Protein AF-A0A7T7UU36-F1 (afdb_monomer_lite)

Foldseek 3Di:
DPPPADAQGKDKDWAFWFDDPNRTDPVVVVVQVVVVVVQKDWPDKDKDFDPDDPDDQWDQDPDDRDTDGGTGMIMITMITRHDD

Radius of gyration: 16.65 Å; chains: 1; bounding box: 33×21×50 Å

Structure (mmCIF, N/CA/C/O backbone):
data_AF-A0A7T7UU36-F1
#
_entry.id   AF-A0A7T7UU36-F1
#
loop_
_atom_site.group_PDB
_atom_site.id
_atom_site.type_symbol
_atom_site.label_atom_id
_atom_site.label_alt_id
_atom_site.label_comp_id
_atom_site.label_asym_id
_atom_site.label_entity_id
_atom_site.label_seq_id
_atom_site.pdbx_PDB_ins_code
_atom_site.Cartn_x
_atom_site.Cartn_y
_atom_site.Cartn_z
_atom_site.occupancy
_atom_site.B_iso_or_equiv
_atom_site.auth_seq_id
_atom_site.auth_comp_id
_atom_site.auth_asym_id
_atom_site.auth_atom_id
_atom_site.pdbx_PDB_model_num
ATOM 1 N N . MET A 1 1 ? -4.565 -9.562 14.284 1.00 60.34 1 MET A N 1
ATOM 2 C CA . MET A 1 1 ? -3.675 -8.423 14.624 1.00 60.34 1 MET A CA 1
ATOM 3 C C . MET A 1 1 ? -3.593 -8.083 16.126 1.00 60.34 1 MET A C 1
ATOM 5 O O . MET A 1 1 ? -2.974 -7.085 16.488 1.00 60.34 1 MET A O 1
ATOM 9 N N . ASN A 1 2 ? -4.178 -8.881 17.035 1.00 61.28 2 ASN A N 1
ATOM 10 C CA . ASN A 1 2 ? -4.465 -8.420 18.404 1.00 61.28 2 ASN A CA 1
ATOM 11 C C . ASN A 1 2 ? -3.261 -8.130 19.308 1.00 61.28 2 ASN A C 1
ATOM 13 O O . ASN A 1 2 ? -3.418 -7.357 20.245 1.00 61.28 2 ASN A O 1
ATOM 17 N N . LYS A 1 3 ? -2.069 -8.655 18.996 1.00 71.62 3 LYS A N 1
ATOM 18 C CA . LYS A 1 3 ? -0.836 -8.378 19.756 1.00 71.62 3 LYS A CA 1
ATOM 19 C C . LYS A 1 3 ? 0.175 -7.471 19.039 1.00 71.62 3 LYS A C 1
ATOM 21 O O . LYS A 1 3 ? 1.115 -7.025 19.679 1.00 71.62 3 LYS A O 1
ATOM 26 N N . CYS A 1 4 ? 0.007 -7.204 17.740 1.00 81.50 4 CYS A N 1
ATOM 27 C CA . CYS A 1 4 ? 1.016 -6.500 16.930 1.00 81.50 4 CYS A CA 1
ATOM 28 C C . CYS A 1 4 ? 0.738 -5.0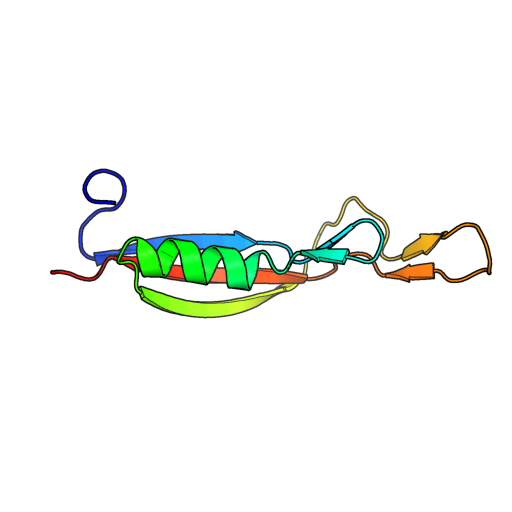00 16.763 1.00 81.50 4 CYS A C 1
ATOM 30 O O . CYS A 1 4 ? 1.667 -4.241 16.516 1.00 81.50 4 CYS A O 1
ATOM 32 N N . LEU A 1 5 ? -0.523 -4.573 16.895 1.00 89.94 5 LEU A N 1
ATOM 33 C CA . LEU A 1 5 ? -0.926 -3.168 16.819 1.00 89.94 5 LEU A CA 1
ATOM 34 C C . LEU A 1 5 ? -1.878 -2.854 17.979 1.00 89.94 5 LEU A C 1
ATOM 36 O O . LEU A 1 5 ? -2.841 -3.597 18.216 1.00 89.94 5 LEU A O 1
ATOM 40 N N . SER A 1 6 ? -1.581 -1.787 18.724 1.00 90.56 6 SER A N 1
ATOM 41 C CA . SER A 1 6 ? -2.406 -1.304 19.836 1.00 90.56 6 SER A CA 1
ATOM 42 C C . SER A 1 6 ? -3.786 -0.857 19.348 1.00 90.56 6 SER A C 1
ATOM 44 O O . SER A 1 6 ? -3.978 -0.565 18.166 1.00 90.56 6 SER A O 1
ATOM 46 N N . LYS A 1 7 ? -4.771 -0.820 20.253 1.00 89.12 7 LYS A N 1
ATOM 47 C CA . LYS A 1 7 ? -6.097 -0.274 19.936 1.00 89.12 7 LYS A CA 1
ATOM 48 C C . LYS A 1 7 ? -5.964 1.197 19.530 1.00 89.12 7 LYS A C 1
ATOM 50 O O . LYS A 1 7 ? -5.168 1.912 20.139 1.00 89.12 7 LYS A O 1
ATOM 55 N N . ASN A 1 8 ? -6.673 1.612 18.480 1.00 90.75 8 ASN A N 1
ATOM 56 C CA . ASN A 1 8 ? -6.533 2.920 17.827 1.00 90.75 8 ASN A CA 1
ATOM 57 C C . ASN A 1 8 ? -5.121 3.209 17.277 1.00 90.75 8 ASN A C 1
ATOM 59 O O . ASN A 1 8 ? -4.812 4.345 16.915 1.00 90.75 8 ASN A O 1
ATOM 63 N N . GLY A 1 9 ? -4.260 2.189 17.194 1.00 93.06 9 GLY A N 1
ATOM 64 C CA . GLY A 1 9 ? -2.929 2.288 16.614 1.00 93.06 9 GLY A CA 1
ATOM 65 C C . GLY A 1 9 ? -2.983 2.435 15.096 1.00 93.06 9 GLY A C 1
ATOM 66 O O . GLY A 1 9 ? -3.888 1.921 14.435 1.00 93.06 9 GLY A O 1
ATOM 67 N N . TYR A 1 10 ? -1.984 3.118 14.543 1.00 95.69 10 TYR A N 1
ATOM 68 C CA . TYR A 1 10 ? -1.858 3.338 13.107 1.00 95.69 10 TYR A CA 1
ATOM 69 C C . TYR A 1 10 ? -0.743 2.487 12.509 1.00 95.69 10 TYR A C 1
ATOM 71 O O . TYR A 1 10 ? 0.322 2.325 13.104 1.00 95.69 10 TYR A O 1
ATOM 79 N N . LEU A 1 11 ? -0.985 1.989 11.301 1.00 95.81 11 LEU A N 1
ATOM 80 C CA . LEU A 1 11 ? 0.010 1.353 10.450 1.00 95.81 11 LEU A CA 1
ATOM 81 C C . LEU A 1 11 ? 0.208 2.230 9.215 1.00 95.81 11 LEU A C 1
ATOM 83 O O . LEU A 1 11 ? -0.747 2.527 8.502 1.00 95.81 11 LEU A O 1
ATOM 87 N N . ILE A 1 12 ? 1.452 2.632 8.966 1.00 97.25 12 ILE A N 1
ATOM 88 C CA . ILE A 1 12 ? 1.838 3.374 7.766 1.00 97.25 12 ILE A CA 1
ATOM 89 C C . ILE A 1 12 ? 2.720 2.466 6.925 1.00 97.25 12 ILE A C 1
ATOM 91 O O . ILE A 1 12 ? 3.754 1.993 7.395 1.00 97.25 12 ILE A O 1
ATOM 95 N N . MET A 1 13 ? 2.324 2.243 5.678 1.00 97.25 13 MET A N 1
ATOM 96 C CA . MET A 1 13 ? 3.100 1.475 4.711 1.00 97.25 13 MET A CA 1
ATOM 97 C C . MET A 1 13 ? 3.452 2.345 3.515 1.00 97.25 13 MET A C 1
ATOM 99 O O . MET A 1 13 ? 2.620 3.096 3.018 1.00 97.25 13 MET A O 1
ATOM 103 N N . THR A 1 14 ? 4.689 2.222 3.042 1.00 96.75 14 THR A N 1
ATOM 104 C CA . THR A 1 14 ? 5.117 2.754 1.744 1.00 96.75 14 THR A CA 1
ATOM 105 C C . THR A 1 14 ? 5.301 1.570 0.809 1.00 96.75 14 THR A C 1
ATOM 107 O O . THR A 1 14 ? 6.143 0.713 1.071 1.00 96.75 14 THR A O 1
ATOM 110 N N . VAL A 1 15 ? 4.494 1.487 -0.247 1.00 96.25 15 VAL A N 1
ATOM 111 C CA . VAL A 1 15 ? 4.488 0.357 -1.185 1.00 96.25 15 VAL A CA 1
ATOM 112 C C . VAL A 1 15 ? 4.678 0.833 -2.620 1.00 96.25 15 VAL A C 1
ATOM 114 O O . VAL A 1 15 ? 4.144 1.860 -3.039 1.00 96.25 15 VAL A O 1
ATOM 117 N N . GLY A 1 16 ? 5.459 0.078 -3.389 1.00 92.88 16 GLY A N 1
ATOM 118 C CA . GLY A 1 16 ? 5.743 0.368 -4.790 1.00 92.88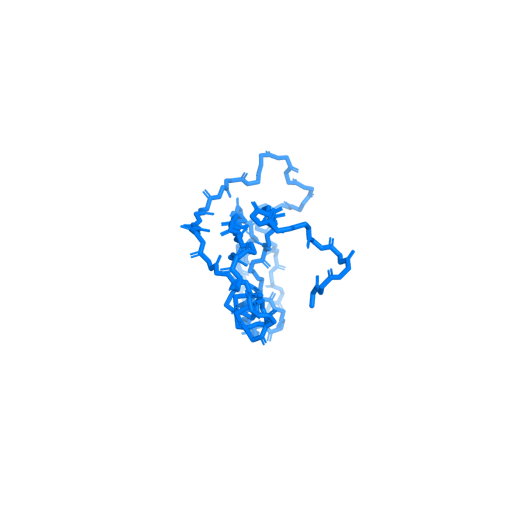 16 GLY A CA 1
ATOM 119 C C . GLY A 1 16 ? 5.003 -0.585 -5.721 1.00 92.88 16 GLY A C 1
ATOM 120 O O . GLY A 1 16 ? 5.245 -1.791 -5.695 1.00 92.88 16 GLY A O 1
ATOM 121 N N . ASN A 1 17 ? 4.163 -0.039 -6.598 1.00 92.31 17 ASN A N 1
ATOM 122 C CA . ASN A 1 17 ? 3.584 -0.794 -7.706 1.00 92.31 17 ASN A CA 1
ATOM 123 C C . ASN A 1 17 ? 4.617 -0.954 -8.816 1.00 92.31 17 ASN A C 1
ATOM 125 O O . ASN A 1 17 ? 5.159 0.030 -9.320 1.00 92.31 17 ASN A O 1
ATOM 129 N N . ARG A 1 18 ? 4.878 -2.192 -9.232 1.00 88.12 18 ARG A N 1
ATOM 130 C CA . ARG A 1 18 ? 5.885 -2.487 -10.259 1.00 88.12 18 ARG A CA 1
ATOM 131 C C . ARG A 1 18 ? 5.347 -3.445 -11.303 1.00 88.12 18 ARG A C 1
ATOM 133 O O . ARG A 1 18 ? 4.382 -4.156 -11.059 1.00 88.12 18 ARG A O 1
ATOM 140 N N . SER A 1 19 ? 5.997 -3.470 -12.458 1.00 86.31 19 SER A N 1
ATOM 141 C CA . SER A 1 19 ? 5.767 -4.504 -13.464 1.00 86.31 19 SER A CA 1
ATOM 142 C C . SER A 1 19 ? 7.005 -5.382 -13.561 1.00 86.31 19 SER A C 1
ATOM 144 O O . SER A 1 19 ? 8.119 -4.860 -13.612 1.00 86.31 19 SER A O 1
ATOM 146 N N . VAL A 1 20 ? 6.810 -6.696 -13.568 1.00 83.75 20 VAL A N 1
ATOM 147 C CA . VAL A 1 20 ? 7.861 -7.699 -13.789 1.00 83.75 20 VAL A CA 1
ATOM 148 C C . VAL A 1 20 ? 7.395 -8.556 -14.954 1.00 83.75 20 VAL A C 1
ATOM 150 O O . VAL A 1 20 ? 6.255 -9.007 -14.944 1.00 83.75 20 VAL A O 1
ATOM 153 N N . ASP A 1 21 ? 8.227 -8.698 -15.985 1.00 82.62 21 ASP A N 1
ATOM 154 C CA . ASP A 1 21 ? 7.898 -9.445 -17.209 1.00 82.62 21 ASP A CA 1
ATOM 155 C C . ASP A 1 21 ? 6.542 -9.061 -17.824 1.00 82.62 21 ASP A C 1
ATOM 157 O O . ASP A 1 21 ? 5.731 -9.904 -18.190 1.00 82.62 21 ASP A O 1
ATOM 161 N N . ALA A 1 22 ? 6.285 -7.751 -17.912 1.00 79.38 22 ALA A N 1
ATOM 162 C CA . ALA A 1 22 ? 5.028 -7.159 -18.389 1.00 79.38 22 ALA A CA 1
ATOM 163 C C . ALA A 1 22 ? 3.773 -7.474 -17.545 1.00 79.38 22 ALA A C 1
ATOM 165 O O . ALA A 1 22 ? 2.682 -7.019 -17.885 1.00 79.38 22 ALA A O 1
ATOM 166 N N . VAL A 1 23 ? 3.915 -8.160 -16.409 1.00 86.75 23 VAL A N 1
ATOM 167 C CA . VAL A 1 23 ? 2.833 -8.384 -15.447 1.00 86.75 23 VAL A CA 1
ATOM 168 C C . VAL A 1 23 ? 2.874 -7.299 -14.375 1.00 86.75 23 VAL A C 1
ATOM 170 O O . VAL A 1 23 ? 3.872 -7.141 -13.665 1.00 86.75 23 VAL A O 1
ATOM 173 N N . ARG A 1 24 ? 1.779 -6.542 -14.242 1.00 88.06 24 ARG A N 1
ATOM 174 C CA . ARG A 1 24 ? 1.621 -5.539 -13.182 1.00 88.06 24 ARG A CA 1
ATOM 175 C C . ARG A 1 24 ? 1.414 -6.237 -11.838 1.00 88.06 24 ARG A C 1
ATOM 177 O O . ARG A 1 24 ? 0.544 -7.087 -11.706 1.00 88.06 24 ARG A O 1
ATOM 184 N N . GLN A 1 25 ? 2.177 -5.820 -10.837 1.00 91.56 25 GLN A N 1
ATOM 185 C CA . GLN A 1 25 ? 2.033 -6.198 -9.433 1.00 91.56 25 GLN A CA 1
ATOM 186 C C . GLN A 1 25 ? 1.409 -5.004 -8.682 1.00 91.56 25 GLN A C 1
ATOM 188 O O . GLN A 1 25 ? 2.133 -4.046 -8.379 1.00 91.56 25 GLN A O 1
ATOM 193 N N . PRO A 1 26 ? 0.081 -5.003 -8.441 1.00 95.19 26 PRO A N 1
ATOM 194 C CA . PRO A 1 26 ? -0.623 -3.940 -7.721 1.00 95.19 26 PRO A CA 1
ATOM 195 C C . PRO A 1 26 ? -0.479 -4.147 -6.206 1.00 95.19 26 PRO A C 1
ATOM 197 O O . PRO A 1 26 ? -1.392 -4.601 -5.522 1.00 95.19 26 PRO A O 1
ATOM 200 N N . LEU A 1 27 ? 0.725 -3.899 -5.685 1.00 96.25 27 LEU A N 1
ATOM 201 C CA . LEU A 1 27 ? 1.049 -4.151 -4.282 1.00 96.25 27 LEU A CA 1
ATOM 202 C C . LEU A 1 27 ? 0.208 -3.295 -3.327 1.00 96.25 27 LEU A C 1
ATOM 204 O O . LEU A 1 27 ? -0.059 -3.728 -2.209 1.00 96.25 27 LEU A O 1
ATOM 208 N N . ASP A 1 28 ? -0.208 -2.105 -3.755 1.00 97.19 28 ASP A N 1
ATOM 209 C CA . ASP A 1 28 ? -1.145 -1.271 -3.007 1.00 97.19 28 ASP A CA 1
ATOM 210 C C . ASP A 1 28 ? -2.488 -1.967 -2.783 1.00 97.19 28 ASP A C 1
ATOM 212 O O . ASP A 1 28 ? -2.908 -2.105 -1.637 1.00 97.19 28 ASP A O 1
ATOM 216 N N . ASP A 1 29 ? -3.117 -2.449 -3.851 1.00 97.81 29 ASP A N 1
ATOM 217 C CA . ASP A 1 29 ? -4.432 -3.088 -3.786 1.00 97.81 29 ASP A CA 1
ATOM 218 C C . ASP A 1 29 ? -4.361 -4.407 -2.997 1.00 97.81 29 ASP A C 1
ATOM 220 O O . ASP A 1 29 ? -5.176 -4.635 -2.106 1.00 97.81 29 ASP A O 1
ATOM 224 N N . ILE A 1 30 ? -3.310 -5.208 -3.218 1.00 97.50 30 ILE A N 1
ATOM 225 C CA . ILE A 1 30 ? -3.048 -6.441 -2.453 1.00 97.50 30 ILE A CA 1
ATOM 226 C C . ILE A 1 30 ? -2.866 -6.139 -0.957 1.00 97.50 30 ILE A C 1
ATOM 228 O O . ILE A 1 30 ? -3.379 -6.861 -0.104 1.00 97.50 30 ILE A O 1
ATOM 232 N N . SER A 1 31 ? -2.133 -5.073 -0.614 1.00 97.75 31 SER A N 1
ATOM 233 C CA . SER A 1 31 ? -1.913 -4.700 0.790 1.00 97.75 31 SER A CA 1
ATOM 234 C C . SER A 1 31 ? -3.204 -4.241 1.464 1.00 97.75 31 SER A C 1
ATOM 236 O O . SER A 1 31 ? -3.420 -4.565 2.630 1.00 97.75 31 SER A O 1
ATOM 238 N N . ILE A 1 32 ? -4.055 -3.504 0.742 1.00 98.25 32 ILE A N 1
ATOM 239 C CA . ILE A 1 32 ? -5.370 -3.075 1.233 1.00 98.25 32 ILE A CA 1
ATOM 240 C C . ILE A 1 32 ? -6.239 -4.292 1.527 1.00 98.25 32 ILE A C 1
ATOM 242 O O . ILE A 1 32 ? -6.690 -4.434 2.660 1.00 98.25 32 ILE A O 1
ATOM 246 N N . GLU A 1 33 ? -6.381 -5.203 0.565 1.00 98.19 33 GLU A N 1
ATOM 247 C CA . GLU A 1 33 ? -7.188 -6.416 0.719 1.00 98.19 33 GLU A CA 1
ATOM 248 C C . GLU A 1 33 ? -6.751 -7.243 1.939 1.00 98.19 33 GLU A C 1
ATOM 250 O O . GLU A 1 33 ? -7.566 -7.602 2.793 1.00 98.19 33 GLU A O 1
ATOM 255 N N . ILE A 1 34 ? -5.442 -7.489 2.075 1.00 96.38 34 ILE A N 1
ATOM 256 C CA . ILE A 1 34 ? -4.897 -8.256 3.199 1.00 96.38 34 ILE A CA 1
ATOM 257 C C . ILE A 1 34 ? -5.190 -7.553 4.528 1.00 96.38 34 ILE A C 1
ATOM 259 O O . ILE A 1 34 ? -5.646 -8.198 5.471 1.00 96.38 34 ILE A O 1
ATOM 263 N N . LEU A 1 35 ? -4.938 -6.249 4.642 1.00 95.31 35 LEU A N 1
ATOM 264 C CA . LEU A 1 35 ? -5.094 -5.541 5.915 1.00 95.31 35 LEU A CA 1
ATOM 265 C C . LEU A 1 35 ? -6.555 -5.349 6.319 1.00 95.31 35 LEU A C 1
ATOM 267 O O . LEU A 1 35 ? -6.865 -5.460 7.508 1.00 95.31 35 LEU A O 1
ATOM 271 N N . GLU A 1 36 ? -7.448 -5.139 5.356 1.00 95.12 36 GLU A N 1
ATOM 272 C CA . GLU A 1 36 ? -8.890 -5.100 5.603 1.00 95.12 36 GLU A CA 1
ATOM 273 C C . GLU A 1 36 ? -9.406 -6.464 6.073 1.00 95.12 36 GLU A C 1
ATOM 275 O O . GLU A 1 36 ? -10.131 -6.531 7.068 1.00 95.12 36 GLU A O 1
ATOM 280 N N . SER A 1 37 ? -8.936 -7.566 5.471 1.00 94.56 37 SER A N 1
ATOM 281 C CA . SER A 1 37 ? -9.261 -8.928 5.935 1.00 94.56 37 SER A CA 1
ATOM 282 C C . SER A 1 37 ? -8.771 -9.219 7.364 1.00 94.56 37 SER A C 1
ATOM 284 O O . SER A 1 37 ? -9.312 -10.080 8.058 1.00 94.56 37 SER A O 1
ATOM 286 N N . LEU A 1 38 ? -7.761 -8.475 7.833 1.00 92.06 38 LEU A N 1
ATOM 287 C CA . LEU A 1 38 ? -7.196 -8.567 9.181 1.00 92.06 38 LEU A CA 1
ATOM 288 C C . LEU A 1 38 ? -7.843 -7.598 10.186 1.00 92.06 38 LEU A C 1
ATOM 290 O O . LEU A 1 38 ? -7.398 -7.546 11.340 1.00 92.06 38 LEU A O 1
ATOM 294 N N . GLY A 1 39 ? -8.875 -6.858 9.767 1.00 91.69 39 GLY A N 1
ATOM 295 C CA . GLY A 1 39 ? -9.653 -5.947 10.609 1.00 91.69 39 GLY A CA 1
ATOM 296 C C . GLY A 1 39 ? -9.073 -4.537 10.741 1.00 91.69 39 GLY A C 1
ATOM 297 O O . GLY A 1 39 ? -9.462 -3.800 11.645 1.00 91.69 39 GLY A O 1
ATOM 298 N N . LEU A 1 40 ? -8.125 -4.140 9.886 1.00 94.44 40 LEU A N 1
ATOM 299 C CA . LEU A 1 40 ? -7.681 -2.748 9.825 1.00 94.44 40 LEU A CA 1
ATOM 300 C C . LEU A 1 40 ? -8.536 -1.967 8.833 1.00 94.44 40 LEU A C 1
ATOM 302 O O . LEU A 1 40 ? -8.938 -2.478 7.795 1.00 94.44 40 LEU A O 1
ATOM 306 N N . LYS A 1 41 ? -8.751 -0.686 9.120 1.00 95.44 41 LYS A N 1
ATOM 307 C CA . LYS A 1 41 ? -9.474 0.219 8.230 1.00 95.44 41 LYS A CA 1
ATOM 308 C C . LYS A 1 41 ? -8.498 1.111 7.479 1.00 95.44 41 LYS A C 1
ATOM 310 O O . LYS A 1 41 ? -7.658 1.758 8.111 1.00 95.44 41 LYS A O 1
ATOM 315 N N . LEU A 1 42 ? -8.625 1.185 6.155 1.00 97.25 42 LEU A N 1
ATOM 316 C CA . LEU A 1 42 ? -7.898 2.168 5.359 1.00 97.25 42 LEU A CA 1
ATOM 317 C C . LEU A 1 42 ? -8.406 3.578 5.699 1.00 97.25 42 LEU A C 1
ATOM 319 O O . LEU A 1 42 ? -9.590 3.884 5.568 1.00 97.25 42 LEU A O 1
ATOM 323 N N . VAL A 1 43 ? -7.499 4.437 6.152 1.00 97.62 43 VAL A N 1
ATOM 324 C CA . VAL A 1 43 ? -7.770 5.843 6.486 1.00 97.62 43 VAL A CA 1
ATOM 325 C C . VAL A 1 43 ? -7.412 6.747 5.315 1.00 97.62 43 VAL A C 1
ATOM 327 O O . VAL A 1 43 ? -8.134 7.696 5.025 1.00 97.62 43 VAL A O 1
ATOM 330 N N . SER A 1 44 ? -6.285 6.481 4.652 1.00 97.69 44 SER A N 1
ATOM 331 C CA . SER A 1 44 ? -5.827 7.289 3.523 1.00 97.69 44 SER A CA 1
ATOM 332 C C . SER A 1 44 ? -4.905 6.507 2.592 1.00 97.69 44 SER A C 1
ATOM 334 O O . SER A 1 44 ? -4.141 5.645 3.033 1.00 97.69 44 SER A O 1
ATOM 336 N N . LYS A 1 45 ? -4.966 6.851 1.304 1.00 98.00 45 LYS A N 1
ATOM 337 C CA . LYS A 1 45 ? -4.105 6.360 0.224 1.00 98.00 45 LYS A CA 1
ATOM 338 C C . LYS A 1 45 ? -3.651 7.564 -0.592 1.00 98.00 45 LYS A C 1
ATOM 340 O O . LYS A 1 45 ? -4.486 8.289 -1.126 1.00 98.00 45 LYS A O 1
ATOM 345 N N . PHE A 1 46 ? -2.345 7.785 -0.692 1.00 97.69 46 PHE A N 1
ATOM 346 C CA . PHE A 1 46 ? -1.798 8.881 -1.494 1.00 97.69 46 PHE A CA 1
ATOM 347 C C . PHE A 1 46 ? -0.417 8.547 -2.047 1.00 97.69 46 PHE A C 1
ATOM 349 O O . PHE A 1 46 ? 0.303 7.717 -1.499 1.00 97.69 46 PHE A O 1
ATOM 356 N N . ASN A 1 47 ? -0.031 9.213 -3.132 1.00 96.50 47 ASN A N 1
ATOM 357 C CA . ASN A 1 47 ? 1.246 8.965 -3.789 1.00 96.50 47 ASN A CA 1
ATOM 358 C C . ASN A 1 47 ? 2.313 9.945 -3.300 1.00 96.50 47 ASN A C 1
ATOM 360 O O . ASN A 1 47 ? 2.035 11.113 -3.023 1.00 96.50 47 ASN A O 1
ATOM 364 N N . ARG A 1 48 ? 3.563 9.484 -3.274 1.00 94.19 48 ARG A N 1
ATOM 365 C CA . ARG A 1 48 ? 4.753 10.322 -3.101 1.00 94.19 48 ARG A CA 1
ATOM 366 C C . ARG A 1 48 ? 5.774 10.034 -4.191 1.00 94.19 48 ARG A C 1
ATOM 368 O O . ARG A 1 48 ? 5.845 8.921 -4.702 1.00 94.19 48 ARG A O 1
ATOM 375 N N . ASN A 1 49 ? 6.611 11.018 -4.500 1.00 93.69 49 ASN A N 1
ATOM 376 C CA . ASN A 1 49 ? 7.746 10.831 -5.402 1.00 93.69 49 ASN A CA 1
ATOM 377 C C . ASN A 1 49 ? 8.915 10.139 -4.677 1.00 93.69 49 ASN A C 1
ATOM 379 O O . ASN A 1 49 ? 9.182 10.422 -3.503 1.00 93.69 49 ASN A O 1
ATOM 383 N N . ILE A 1 50 ? 9.646 9.284 -5.396 1.00 90.62 50 ILE A N 1
ATOM 384 C CA . ILE A 1 50 ? 10.926 8.722 -4.945 1.00 90.62 50 ILE A CA 1
ATOM 385 C C . ILE A 1 50 ? 12.017 9.757 -5.243 1.00 90.62 50 ILE A C 1
ATOM 387 O O . ILE A 1 50 ? 12.424 9.918 -6.390 1.00 90.62 50 ILE A O 1
ATOM 391 N N . LEU A 1 51 ? 12.471 10.480 -4.217 1.00 85.56 51 LEU A N 1
ATOM 392 C CA . LEU A 1 51 ? 13.410 11.601 -4.385 1.00 85.56 51 LEU A CA 1
ATOM 393 C C . LEU A 1 51 ? 14.823 11.144 -4.781 1.00 85.56 51 LEU A C 1
ATOM 395 O O . LEU A 1 51 ? 15.444 11.748 -5.650 1.00 85.56 51 LEU A O 1
ATOM 399 N N . TYR A 1 52 ? 15.312 10.064 -4.168 1.00 85.25 52 TYR A N 1
ATOM 400 C CA . TYR A 1 52 ? 16.667 9.541 -4.370 1.00 85.25 52 TYR A CA 1
ATOM 401 C C . TYR A 1 52 ? 16.602 8.107 -4.870 1.00 85.25 52 TYR A C 1
ATOM 403 O O . TYR A 1 52 ? 16.761 7.143 -4.121 1.00 85.25 52 TYR A O 1
ATOM 411 N N . LYS A 1 53 ? 16.292 7.964 -6.155 1.00 82.62 53 LYS A N 1
ATOM 412 C CA . LYS A 1 53 ? 16.155 6.655 -6.772 1.00 82.62 53 LYS A CA 1
ATOM 413 C C . LYS A 1 53 ? 17.504 6.138 -7.280 1.00 82.62 53 LYS A C 1
ATOM 415 O O . LYS A 1 53 ? 18.122 6.769 -8.128 1.00 82.62 53 LYS A O 1
ATOM 420 N N . ASN A 1 54 ? 17.896 4.940 -6.839 1.00 83.12 54 ASN A N 1
ATOM 421 C CA . ASN A 1 54 ? 19.116 4.273 -7.319 1.00 83.12 54 ASN A CA 1
ATOM 422 C C . ASN A 1 54 ? 18.989 3.724 -8.750 1.00 83.12 54 ASN A C 1
ATOM 424 O O . ASN A 1 54 ? 19.984 3.616 -9.458 1.00 83.12 54 ASN A O 1
ATOM 428 N N . SER A 1 55 ? 17.784 3.346 -9.191 1.00 81.25 55 SER A N 1
ATOM 429 C CA . SER A 1 55 ? 17.569 2.899 -10.575 1.00 81.25 55 SER A CA 1
ATOM 430 C C . SER A 1 55 ? 17.319 4.088 -11.510 1.00 81.25 55 SER A C 1
ATOM 432 O O . SER A 1 55 ? 16.591 5.010 -11.133 1.00 81.25 55 SER A O 1
ATOM 434 N N . PRO A 1 56 ? 17.823 4.045 -12.754 1.00 79.62 56 PRO A N 1
ATOM 435 C CA . PRO A 1 56 ? 17.594 5.102 -13.735 1.00 79.62 56 PRO A CA 1
ATOM 436 C C . PRO A 1 56 ? 16.105 5.218 -14.064 1.00 79.62 56 PRO A C 1
ATOM 438 O O . PRO A 1 56 ? 15.377 4.227 -14.004 1.00 79.62 56 PRO A O 1
ATOM 441 N N . SER A 1 57 ? 15.645 6.409 -14.449 1.00 78.81 57 SER A N 1
ATOM 442 C CA . SER A 1 57 ? 14.239 6.685 -14.802 1.00 78.81 57 SER A CA 1
ATOM 443 C C . SER A 1 57 ? 13.725 5.846 -15.977 1.00 78.81 57 SER A C 1
ATOM 445 O O . SER A 1 57 ? 12.521 5.616 -16.106 1.00 78.81 57 SER A O 1
ATOM 447 N N . ARG A 1 58 ? 14.635 5.358 -16.823 1.00 78.69 58 ARG A N 1
ATOM 448 C CA . ARG A 1 58 ? 14.352 4.494 -17.965 1.00 78.69 58 ARG A CA 1
ATOM 449 C C . ARG A 1 58 ? 15.389 3.383 -18.052 1.00 78.69 58 ARG A C 1
ATOM 451 O O . ARG 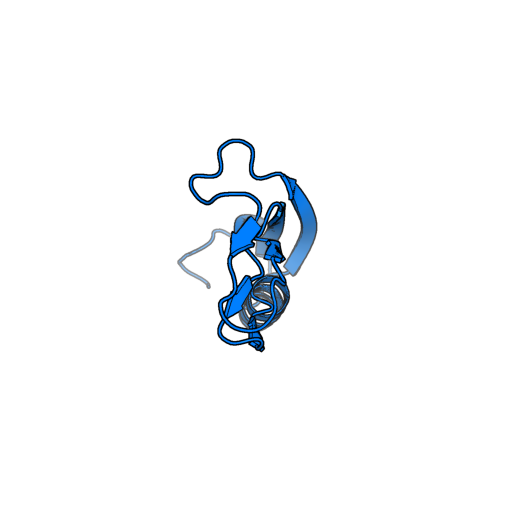A 1 58 ? 16.571 3.630 -17.832 1.00 78.69 58 ARG A O 1
ATOM 458 N N . LEU A 1 59 ? 14.941 2.179 -18.395 1.00 76.81 59 LEU A N 1
ATOM 459 C CA . LEU A 1 59 ? 15.814 1.053 -18.724 1.00 76.81 59 LEU A CA 1
ATOM 460 C C . LEU A 1 59 ? 15.738 0.751 -20.227 1.00 76.81 59 LEU A C 1
ATOM 462 O O . LEU A 1 59 ? 14.643 0.820 -20.800 1.00 76.81 59 LEU A O 1
ATOM 466 N N . PRO A 1 60 ? 16.868 0.417 -20.872 1.00 70.50 60 PRO A N 1
ATOM 467 C CA . PRO A 1 60 ? 16.863 -0.065 -22.246 1.00 70.50 60 PRO A CA 1
ATOM 468 C C . PRO A 1 60 ? 16.207 -1.450 -22.299 1.00 70.50 60 PRO A C 1
ATOM 470 O O . PRO A 1 60 ? 16.593 -2.351 -21.554 1.00 70.50 60 PRO A O 1
ATOM 473 N N . PHE A 1 61 ? 15.211 -1.632 -23.169 1.00 68.38 61 PHE A N 1
ATOM 474 C CA . PHE A 1 61 ? 14.603 -2.939 -23.414 1.00 68.38 61 PHE A CA 1
ATOM 475 C C . PHE A 1 61 ? 15.083 -3.479 -24.766 1.00 68.38 61 PHE A C 1
ATOM 477 O O . PHE A 1 61 ? 14.734 -2.956 -25.828 1.00 68.38 61 PHE A O 1
ATOM 484 N N . ASN A 1 62 ? 15.907 -4.527 -24.734 1.00 62.44 62 ASN A N 1
ATOM 485 C CA . ASN A 1 62 ? 16.446 -5.147 -25.942 1.00 62.44 62 ASN A CA 1
ATOM 486 C C . ASN A 1 62 ? 15.355 -5.926 -26.684 1.00 62.44 62 ASN A C 1
ATOM 488 O O . ASN A 1 62 ? 15.024 -7.050 -26.313 1.00 62.44 62 ASN A O 1
ATOM 492 N N . LYS A 1 63 ? 14.820 -5.298 -27.740 1.00 57.22 63 LYS A N 1
ATOM 493 C CA . LYS A 1 63 ? 14.399 -5.930 -29.006 1.00 57.22 63 LYS A CA 1
ATOM 494 C C . LYS A 1 63 ? 13.882 -4.921 -30.043 1.00 57.22 63 LYS A C 1
ATOM 496 O O . LYS A 1 63 ? 13.867 -5.286 -31.202 1.00 57.22 63 LYS A O 1
ATOM 501 N N . ASN A 1 64 ? 13.486 -3.697 -29.656 1.00 57.44 64 ASN A N 1
ATOM 502 C CA . ASN A 1 64 ? 12.841 -2.712 -30.555 1.00 57.44 64 ASN A CA 1
ATOM 503 C C . ASN A 1 64 ? 12.999 -1.230 -30.102 1.00 57.44 64 ASN A C 1
ATOM 505 O O . ASN A 1 64 ? 12.060 -0.452 -30.237 1.00 57.44 64 ASN A O 1
ATOM 509 N N . GLU A 1 65 ? 14.118 -0.837 -29.476 1.00 55.09 65 GLU A N 1
ATOM 510 C CA . GLU A 1 65 ? 14.383 0.557 -29.018 1.00 55.09 65 GLU A CA 1
ATOM 511 C C . GLU A 1 65 ? 13.353 1.177 -28.043 1.00 55.09 65 GLU A C 1
ATOM 513 O O . GLU A 1 65 ? 13.374 2.376 -27.761 1.00 55.09 65 GLU A O 1
ATOM 518 N N . ARG A 1 66 ? 12.449 0.384 -27.460 1.00 60.56 66 ARG A N 1
ATOM 519 C CA . ARG A 1 66 ? 11.499 0.897 -26.465 1.00 60.56 66 ARG A CA 1
ATOM 520 C C . ARG A 1 66 ? 12.183 0.984 -25.107 1.00 60.56 66 ARG A C 1
ATOM 522 O O . ARG A 1 66 ? 12.698 0.000 -24.590 1.00 60.56 66 ARG A O 1
ATOM 529 N N . SER A 1 67 ? 12.181 2.170 -24.515 1.00 65.12 67 SER A N 1
ATOM 530 C CA . SER A 1 67 ? 12.608 2.353 -23.129 1.00 65.12 67 SER A CA 1
ATOM 531 C C . SER A 1 67 ? 11.438 2.077 -22.186 1.00 65.12 67 SER A C 1
ATOM 533 O O . SER A 1 67 ? 10.318 2.520 -22.440 1.00 65.12 67 SER A O 1
ATOM 535 N N . ILE A 1 68 ? 11.681 1.337 -21.103 1.00 72.50 68 ILE A N 1
ATOM 536 C CA . ILE A 1 68 ? 10.667 1.105 -20.066 1.00 72.50 68 ILE A CA 1
ATOM 537 C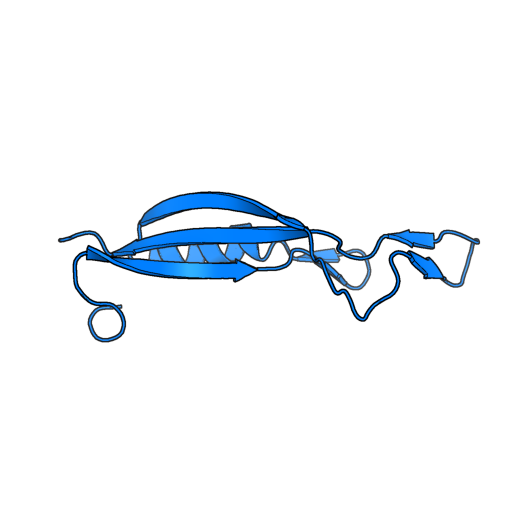 C . ILE A 1 68 ? 10.885 2.131 -18.963 1.00 72.50 68 ILE A C 1
ATOM 539 O O . ILE A 1 68 ? 11.974 2.209 -18.388 1.00 72.50 68 ILE A O 1
ATOM 543 N N . SER A 1 69 ? 9.851 2.921 -18.668 1.00 76.62 69 SER A N 1
ATOM 544 C CA . SER A 1 69 ? 9.860 3.823 -17.520 1.00 76.62 69 SER A CA 1
ATOM 545 C C . SER A 1 69 ? 9.891 3.012 -16.236 1.00 76.62 69 SER A C 1
ATOM 547 O O . SER A 1 69 ? 9.066 2.123 -16.019 1.00 76.62 69 SER A O 1
ATOM 549 N N . THR A 1 70 ? 10.827 3.340 -15.366 1.00 81.81 70 THR A N 1
ATOM 550 C CA . THR A 1 70 ? 10.928 2.713 -14.059 1.00 81.81 70 THR A CA 1
ATOM 551 C C . THR A 1 70 ? 10.094 3.498 -13.041 1.00 81.81 70 THR A C 1
ATOM 553 O O . THR A 1 70 ? 9.813 4.679 -13.225 1.00 81.81 70 THR A O 1
ATOM 556 N N . ILE A 1 71 ? 9.700 2.852 -11.942 1.00 87.12 71 ILE A N 1
ATOM 557 C CA . ILE A 1 71 ? 8.838 3.459 -10.914 1.00 87.12 71 ILE A CA 1
ATOM 558 C C . ILE A 1 71 ? 9.399 4.790 -10.379 1.00 87.12 71 ILE A C 1
ATOM 560 O O . ILE A 1 71 ? 10.535 4.840 -9.918 1.00 87.12 71 ILE A O 1
ATOM 564 N N . SER A 1 72 ? 8.632 5.872 -10.431 1.00 89.00 72 SER A N 1
ATOM 565 C CA . SER A 1 72 ? 9.033 7.184 -9.890 1.00 89.00 72 SER A CA 1
ATOM 566 C C . SER A 1 72 ? 8.227 7.594 -8.660 1.00 89.00 72 SER A C 1
ATOM 568 O O . SER A 1 72 ? 8.557 8.587 -8.010 1.00 89.00 72 SER A O 1
ATOM 570 N N . GLN A 1 73 ? 7.185 6.828 -8.335 1.00 92.19 73 GLN A N 1
ATOM 571 C CA . GLN A 1 73 ? 6.265 7.107 -7.245 1.00 92.19 73 GLN A CA 1
ATOM 572 C C . GLN A 1 73 ? 5.969 5.856 -6.428 1.00 92.19 73 GLN A C 1
ATOM 574 O O . GLN A 1 73 ? 5.889 4.755 -6.964 1.00 92.19 73 GLN A O 1
ATOM 579 N N . GLU A 1 74 ? 5.749 6.056 -5.138 1.00 94.88 74 GLU A N 1
ATOM 580 C CA . GLU A 1 74 ? 5.298 5.037 -4.195 1.00 94.88 74 GLU A CA 1
ATOM 581 C C . GLU A 1 74 ? 3.961 5.467 -3.603 1.00 94.88 74 GLU A C 1
ATO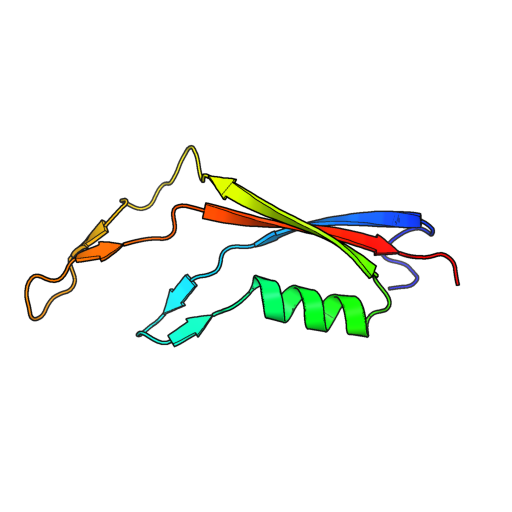M 583 O O . GLU A 1 74 ? 3.647 6.657 -3.534 1.00 94.88 74 GLU A O 1
ATOM 588 N N . THR A 1 75 ? 3.178 4.491 -3.168 1.00 97.50 75 THR A N 1
ATOM 589 C CA . THR A 1 75 ? 1.905 4.724 -2.494 1.00 97.50 75 THR A CA 1
ATOM 590 C C . THR A 1 75 ? 2.123 4.645 -0.992 1.00 97.50 75 THR A C 1
ATOM 592 O O . THR A 1 75 ? 2.672 3.666 -0.487 1.00 97.50 75 THR A O 1
ATOM 595 N N . ILE A 1 76 ? 1.686 5.673 -0.279 1.00 98.19 76 ILE A N 1
ATOM 596 C CA . ILE A 1 76 ? 1.527 5.655 1.166 1.00 98.19 76 ILE A CA 1
ATOM 597 C C . ILE A 1 76 ? 0.125 5.157 1.482 1.00 98.19 76 ILE A C 1
ATOM 599 O O . ILE A 1 76 ? -0.863 5.709 0.993 1.00 98.19 76 ILE A O 1
ATOM 603 N N . LEU A 1 77 ? 0.056 4.127 2.315 1.00 98.44 77 LEU A N 1
ATOM 604 C CA . LEU A 1 77 ? -1.178 3.604 2.876 1.00 98.44 77 LEU A CA 1
ATOM 605 C C . LEU A 1 77 ? -1.173 3.852 4.382 1.00 98.44 77 LEU A C 1
ATOM 607 O O . LEU A 1 77 ? -0.244 3.442 5.079 1.00 98.44 77 L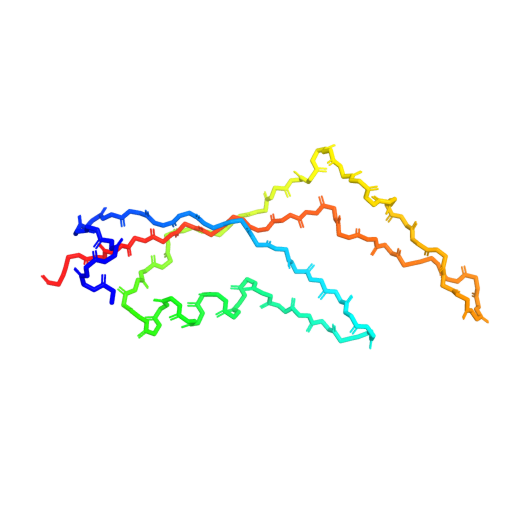EU A O 1
ATOM 611 N N . LEU A 1 78 ? -2.209 4.525 4.871 1.00 98.00 78 LEU A N 1
ATOM 612 C CA . LEU A 1 78 ? -2.446 4.752 6.290 1.00 98.00 78 LEU A CA 1
ATOM 613 C C . LEU A 1 78 ? -3.635 3.903 6.720 1.00 98.00 78 LEU A C 1
ATOM 615 O O . LEU A 1 78 ? -4.748 4.116 6.244 1.00 98.00 78 LEU A O 1
ATOM 619 N N . PHE A 1 79 ? -3.403 2.993 7.655 1.00 97.00 79 PHE A N 1
ATOM 620 C CA . PHE A 1 79 ? -4.433 2.169 8.267 1.00 97.00 79 PHE A CA 1
ATOM 621 C C . PHE A 1 79 ? -4.562 2.475 9.749 1.00 97.00 79 PHE A C 1
ATOM 623 O O . PHE A 1 79 ? -3.590 2.855 10.404 1.00 97.00 79 PHE A O 1
ATOM 630 N N . ASN A 1 80 ? -5.752 2.248 10.287 1.00 95.88 80 ASN A N 1
ATOM 631 C CA . ASN A 1 80 ? -6.016 2.308 11.714 1.00 95.88 80 ASN A CA 1
ATOM 632 C C . ASN A 1 80 ? -6.628 0.991 12.191 1.00 95.88 80 ASN A C 1
ATOM 634 O O . ASN A 1 80 ? -7.483 0.408 11.517 1.00 95.88 80 ASN A O 1
ATOM 638 N N . LYS A 1 81 ? -6.187 0.525 13.361 1.00 93.12 81 LYS A N 1
ATOM 639 C CA . LYS A 1 81 ? -6.877 -0.537 14.086 1.00 93.12 81 LYS A CA 1
ATOM 640 C C . LYS A 1 81 ? -8.020 0.090 14.865 1.00 93.12 81 LYS A C 1
ATOM 642 O O . LYS A 1 81 ? -7.789 0.659 15.934 1.00 93.12 81 LYS A O 1
ATOM 647 N N . MET A 1 82 ? -9.221 -0.045 14.317 1.00 81.12 82 MET A N 1
ATOM 648 C CA . MET A 1 82 ? -10.429 0.399 14.991 1.00 81.12 82 MET A CA 1
ATOM 649 C C . MET A 1 82 ? -10.601 -0.362 16.307 1.00 81.12 82 MET A C 1
ATOM 651 O O . MET A 1 82 ? -10.120 -1.483 16.498 1.00 81.12 82 MET A O 1
ATOM 655 N N . GLU A 1 83 ? -11.247 0.313 17.236 1.00 70.25 83 GLU A N 1
ATOM 656 C CA . GLU A 1 83 ? -11.718 -0.239 18.488 1.00 70.25 83 GLU A CA 1
ATOM 657 C C . GLU A 1 83 ? -12.950 -1.113 18.195 1.00 70.25 83 GLU A C 1
ATOM 659 O O . GLU A 1 83 ? -13.946 -0.588 17.704 1.00 70.25 83 GLU A O 1
ATOM 664 N N . ASP A 1 84 ? -12.824 -2.435 18.405 1.00 60.78 84 ASP A N 1
ATOM 665 C CA . ASP A 1 84 ? -13.967 -3.368 18.451 1.00 60.78 84 ASP A CA 1
ATOM 666 C C . ASP A 1 84 ? -14.964 -2.941 19.541 1.00 60.78 84 ASP A C 1
ATOM 668 O O . ASP A 1 84 ? -14.492 -2.567 20.650 1.00 60.78 84 ASP A O 1
#

Organism: NCBI:txid1287640

Secondary structure (DSSP, 8-state):
-TTTS-TT-EEEEEE--EEETTEEE-HHHHHHHHHHHTTEEEEEEEEEE-SS-SS-SEEE-TTSSPEEEPP-EEEEEEEEE---

Sequence (84 aa):
MNKCLSKNGYLIMTVGNRSVDAVRQPLDDISIEILESLGLKLVSKFNRNILYKNSPSRLPFNKNERSISTISQETILLFNKMED

pLDDT: mean 86.76, std 12.05, range [55.09, 98.44]